Protein AF-A0A837AQD7-F1 (afdb_monomer_lite)

Sequence (97 aa):
MGLTQQDLGEALGLEGRIAQSRISRYEIELHTPDLKTAYELAEVLGVSLSALVAESDRLGQIIELIRKLSDDEQEALAKRLRQLTKPKRPRRPKTEG

pLDDT: mean 72.4, std 21.76, range [38.12, 98.19]

Structure (mmCIF, N/CA/C/O backbone):
data_AF-A0A837AQD7-F1
#
_entry.id   AF-A0A837AQD7-F1
#
loop_
_atom_site.group_PDB
_atom_site.id
_atom_site.type_symbol
_atom_site.label_atom_id
_atom_site.label_alt_id
_atom_site.label_comp_id
_atom_site.label_asym_id
_atom_site.label_entity_id
_atom_site.label_seq_id
_atom_site.pdbx_PDB_ins_code
_atom_site.Cartn_x
_atom_site.Cartn_y
_atom_site.Cartn_z
_atom_site.occupancy
_atom_site.B_iso_or_equiv
_atom_site.auth_seq_id
_atom_site.auth_comp_id
_atom_site.auth_asym_id
_atom_site.auth_atom_id
_atom_site.pdbx_PDB_model_num
ATOM 1 N N . MET A 1 1 ? -2.543 -19.532 -29.262 1.00 42.28 1 MET A N 1
ATOM 2 C CA . MET A 1 1 ? -1.073 -19.438 -29.329 1.00 42.28 1 MET A CA 1
ATOM 3 C C . MET A 1 1 ? -0.727 -18.067 -28.791 1.00 42.28 1 MET A C 1
ATOM 5 O O . MET A 1 1 ? -1.174 -17.088 -29.371 1.00 42.28 1 MET A O 1
ATOM 9 N N . GLY A 1 2 ? -0.163 -18.023 -27.583 1.00 45.84 2 GLY A N 1
ATOM 10 C CA . GLY A 1 2 ? 0.118 -16.776 -26.872 1.00 45.84 2 GLY A CA 1
ATOM 11 C C . GLY A 1 2 ? 1.367 -16.111 -27.432 1.00 45.84 2 GLY A C 1
ATOM 12 O O . GLY A 1 2 ? 2.264 -16.811 -27.897 1.00 45.84 2 GLY A O 1
ATOM 13 N N . LEU A 1 3 ? 1.389 -14.781 -27.401 1.00 38.78 3 LEU A N 1
ATOM 14 C CA . LEU A 1 3 ? 2.566 -13.986 -27.731 1.00 38.78 3 LEU A CA 1
ATOM 15 C C . LEU A 1 3 ? 3.733 -14.474 -26.873 1.00 38.78 3 LEU A C 1
ATOM 17 O O . LEU A 1 3 ? 3.596 -14.627 -25.654 1.00 38.78 3 LEU A O 1
ATOM 21 N N . THR A 1 4 ? 4.839 -14.809 -27.524 1.00 55.38 4 THR A N 1
ATOM 22 C CA . THR A 1 4 ? 6.032 -15.256 -26.813 1.00 55.38 4 THR A CA 1
ATOM 23 C C . THR A 1 4 ? 6.648 -14.056 -26.100 1.00 55.38 4 THR A C 1
ATOM 25 O O . THR A 1 4 ? 6.404 -12.910 -26.469 1.00 55.38 4 THR A O 1
ATOM 28 N N . GLN A 1 5 ? 7.438 -14.301 -25.052 1.00 41.75 5 GLN A N 1
ATOM 29 C CA . GLN A 1 5 ? 8.122 -13.240 -24.297 1.00 41.75 5 GLN A CA 1
ATOM 30 C C . GLN A 1 5 ? 8.864 -12.241 -25.199 1.00 41.75 5 GLN A C 1
ATOM 32 O O . GLN A 1 5 ? 8.920 -11.063 -24.875 1.00 41.75 5 GLN A O 1
ATOM 37 N N . GLN A 1 6 ? 9.361 -12.710 -26.342 1.00 46.44 6 GLN A N 1
ATOM 38 C CA . GLN A 1 6 ? 10.088 -11.923 -27.329 1.00 46.44 6 GLN A CA 1
ATOM 39 C C . GLN A 1 6 ? 9.185 -10.929 -28.089 1.00 46.44 6 GLN A C 1
ATOM 41 O O . GLN A 1 6 ? 9.591 -9.797 -28.341 1.00 46.44 6 GLN A O 1
ATOM 46 N N . ASP A 1 7 ? 7.929 -11.298 -28.362 1.00 50.22 7 ASP A N 1
ATOM 47 C CA . ASP A 1 7 ? 6.959 -10.440 -29.062 1.00 50.22 7 ASP A CA 1
ATOM 48 C C . ASP A 1 7 ? 6.452 -9.289 -28.170 1.00 50.22 7 ASP A C 1
ATOM 50 O O . ASP A 1 7 ? 6.102 -8.211 -28.653 1.00 50.22 7 ASP A O 1
ATOM 54 N N . LEU A 1 8 ? 6.426 -9.499 -26.848 1.00 48.44 8 LEU A N 1
ATOM 55 C CA . LEU A 1 8 ? 6.114 -8.452 -25.866 1.00 48.44 8 LEU A CA 1
ATOM 56 C C . LEU A 1 8 ? 7.289 -7.467 -25.693 1.00 48.44 8 LEU A C 1
ATOM 58 O O . LEU A 1 8 ? 7.079 -6.291 -25.393 1.00 48.44 8 LEU A O 1
ATOM 62 N N . GLY A 1 9 ? 8.511 -7.949 -25.917 1.00 45.62 9 GLY A N 1
ATOM 63 C CA . GLY A 1 9 ? 9.758 -7.199 -25.821 1.00 45.62 9 GLY A CA 1
ATOM 64 C C . GLY A 1 9 ? 9.964 -6.161 -26.919 1.00 45.62 9 GLY A C 1
ATOM 65 O O . GLY A 1 9 ? 10.322 -5.011 -26.641 1.00 45.62 9 GLY A O 1
ATOM 66 N N . GLU A 1 10 ? 9.674 -6.535 -28.165 1.00 46.44 10 GLU A N 1
ATOM 67 C CA . GLU A 1 10 ? 9.777 -5.637 -29.323 1.00 46.44 10 GLU A CA 1
ATOM 68 C C . GLU A 1 10 ? 8.706 -4.536 -29.309 1.00 46.44 10 GLU A C 1
ATOM 70 O O . GLU A 1 10 ? 8.988 -3.400 -29.692 1.00 46.44 10 GLU A O 1
ATOM 75 N N . ALA A 1 11 ? 7.505 -4.823 -28.791 1.00 48.84 11 ALA A N 1
ATOM 76 C CA . ALA A 1 11 ? 6.414 -3.849 -28.700 1.00 48.84 11 ALA A CA 1
ATOM 77 C C . ALA A 1 11 ? 6.682 -2.706 -27.701 1.00 48.84 11 ALA A C 1
ATOM 79 O O . ALA A 1 11 ? 6.072 -1.642 -27.811 1.00 48.84 11 ALA A O 1
ATOM 80 N N . LEU A 1 12 ? 7.581 -2.910 -26.731 1.00 46.78 12 LEU A N 1
ATOM 81 C CA . LEU A 1 12 ? 7.830 -1.958 -25.647 1.00 46.78 12 LEU A CA 1
ATOM 82 C C . LEU A 1 12 ? 9.196 -1.269 -25.704 1.00 46.78 12 LEU A C 1
ATOM 84 O O . LEU A 1 12 ? 9.414 -0.363 -24.911 1.00 46.78 12 LEU A O 1
ATOM 88 N N . GLY A 1 13 ? 10.116 -1.629 -26.609 1.00 47.03 13 GLY A N 1
ATOM 89 C CA . GLY A 1 13 ? 11.395 -0.911 -26.777 1.00 47.03 13 GLY A CA 1
ATOM 90 C C . GLY A 1 13 ? 12.248 -0.791 -25.498 1.00 47.03 13 GLY A C 1
ATOM 91 O O . GLY A 1 13 ? 13.074 0.115 -25.378 1.00 47.03 13 GLY A O 1
ATOM 92 N N . LEU A 1 14 ? 12.028 -1.671 -24.514 1.00 49.25 14 LEU A N 1
ATOM 93 C CA . LEU A 1 14 ? 12.489 -1.511 -23.127 1.00 49.25 14 LEU A CA 1
ATOM 94 C C . LEU A 1 14 ? 13.315 -2.696 -22.597 1.00 49.25 14 LEU A C 1
ATOM 96 O O . LEU A 1 14 ? 13.714 -2.694 -21.429 1.00 49.25 14 LEU A O 1
ATOM 100 N N . GLU A 1 15 ? 13.635 -3.692 -23.426 1.00 51.25 15 GLU A N 1
ATOM 101 C CA . GLU A 1 15 ? 14.276 -4.928 -22.948 1.00 51.25 15 GLU A CA 1
ATOM 102 C C . GLU A 1 15 ? 15.748 -4.805 -22.532 1.00 51.25 15 GLU A C 1
ATOM 104 O O . GLU A 1 15 ? 16.261 -5.696 -21.862 1.00 51.25 15 GLU A O 1
ATOM 109 N N . GLY A 1 16 ? 16.414 -3.673 -22.772 1.00 41.62 16 GLY A N 1
ATOM 110 C CA . GLY A 1 16 ? 17.702 -3.406 -22.118 1.00 41.62 16 GLY A CA 1
ATOM 111 C C . GLY A 1 16 ? 17.570 -3.127 -20.613 1.00 41.62 16 GLY A C 1
ATOM 112 O O . GLY A 1 16 ? 18.462 -3.463 -19.841 1.00 41.62 16 GLY A O 1
ATOM 113 N N . ARG A 1 17 ? 16.445 -2.538 -20.179 1.00 44.88 17 ARG A N 1
ATOM 114 C CA . ARG A 1 17 ? 16.275 -2.021 -18.806 1.00 44.88 17 ARG A CA 1
ATOM 115 C C . ARG A 1 17 ? 15.518 -2.968 -17.879 1.00 44.88 17 ARG A C 1
ATOM 117 O O . ARG A 1 17 ? 15.764 -2.982 -16.677 1.00 44.88 17 ARG A O 1
ATOM 124 N N . ILE A 1 18 ? 14.620 -3.796 -18.415 1.00 45.00 18 ILE A N 1
ATOM 125 C CA . ILE A 1 18 ? 13.781 -4.679 -17.586 1.00 45.00 18 ILE A CA 1
ATOM 126 C C . ILE A 1 18 ? 14.532 -5.958 -17.182 1.00 45.00 18 ILE A C 1
ATOM 128 O O . ILE A 1 18 ? 14.367 -6.432 -16.057 1.00 45.00 18 ILE A O 1
ATOM 132 N N . ALA A 1 19 ? 15.454 -6.461 -18.013 1.00 41.19 19 ALA A N 1
ATOM 133 C CA . ALA A 1 19 ? 16.379 -7.523 -17.600 1.00 41.19 19 ALA A CA 1
ATOM 134 C C . ALA A 1 19 ? 17.317 -7.057 -16.464 1.00 41.19 19 ALA A C 1
ATOM 136 O O . ALA A 1 19 ? 17.677 -7.846 -15.586 1.00 41.19 19 ALA A O 1
ATOM 137 N N . GLN A 1 20 ? 17.611 -5.753 -16.408 1.00 38.12 20 GLN A N 1
ATOM 138 C CA . GLN A 1 20 ? 18.292 -5.119 -15.282 1.00 38.12 20 GLN A CA 1
ATOM 139 C C . GLN A 1 20 ? 17.411 -4.935 -14.035 1.00 38.12 20 GLN A C 1
ATOM 141 O O . GLN A 1 20 ? 17.949 -4.788 -12.952 1.00 38.12 20 GLN A O 1
ATOM 146 N N . SER A 1 21 ? 16.081 -5.062 -14.086 1.00 38.25 21 SER A N 1
ATOM 147 C CA . SER A 1 21 ? 15.251 -4.947 -12.866 1.00 38.25 21 SER A CA 1
ATOM 148 C C . SER A 1 21 ? 15.337 -6.156 -11.922 1.00 38.25 21 SER A C 1
ATOM 150 O O . SER A 1 21 ? 14.919 -6.070 -10.770 1.00 38.25 21 SER A O 1
ATOM 152 N N . ARG A 1 22 ? 15.933 -7.278 -12.353 1.00 41.09 22 ARG A N 1
ATOM 153 C CA . ARG A 1 22 ? 16.443 -8.307 -11.418 1.00 41.09 22 ARG A CA 1
ATOM 154 C C . ARG A 1 22 ? 17.899 -8.051 -11.010 1.00 41.09 22 ARG A C 1
ATOM 156 O O . ARG A 1 22 ? 18.356 -8.590 -10.004 1.00 41.09 22 ARG A O 1
ATOM 163 N N . ILE A 1 23 ? 18.604 -7.196 -11.750 1.00 38.62 23 ILE A N 1
ATOM 164 C CA . ILE A 1 23 ? 19.951 -6.700 -11.467 1.00 38.62 23 ILE A CA 1
ATOM 165 C C . ILE A 1 23 ? 19.829 -5.387 -10.685 1.00 38.62 23 ILE A C 1
ATOM 167 O O . ILE A 1 23 ? 20.064 -4.278 -11.143 1.00 38.62 23 ILE A O 1
ATOM 171 N N . SER A 1 24 ? 19.591 -5.597 -9.399 1.00 38.16 24 SER A N 1
ATOM 172 C CA . SER A 1 24 ? 20.119 -4.776 -8.322 1.00 38.16 24 SER A CA 1
ATOM 173 C C . SER A 1 24 ? 19.218 -3.678 -7.745 1.00 38.16 24 SER A C 1
ATOM 175 O O . SER A 1 24 ? 18.939 -2.628 -8.311 1.00 38.16 24 SER A O 1
ATOM 177 N N . ARG A 1 25 ? 18.990 -3.861 -6.446 1.00 46.22 25 ARG A N 1
ATOM 178 C CA . ARG A 1 25 ? 18.870 -2.790 -5.453 1.00 46.22 25 ARG A CA 1
ATOM 179 C C . ARG A 1 25 ? 20.095 -1.841 -5.409 1.00 46.22 25 ARG A C 1
ATOM 181 O O . ARG A 1 25 ? 20.147 -1.024 -4.506 1.00 46.22 25 ARG A O 1
ATOM 188 N N . TYR A 1 26 ? 21.061 -1.939 -6.334 1.00 39.69 26 TYR A N 1
ATOM 189 C CA . TYR A 1 26 ? 22.244 -1.072 -6.423 1.00 39.69 26 TYR A CA 1
ATOM 190 C C . TYR A 1 26 ? 22.130 -0.003 -7.528 1.00 39.69 26 TYR A C 1
ATOM 192 O O . TYR A 1 26 ? 22.713 1.063 -7.376 1.00 39.69 26 TYR A O 1
ATOM 200 N N . GLU A 1 27 ? 21.344 -0.206 -8.593 1.00 40.22 27 GLU A N 1
ATOM 201 C CA . GLU A 1 27 ? 21.050 0.864 -9.570 1.00 40.22 27 GLU A CA 1
ATOM 202 C C . GLU A 1 27 ? 19.977 1.841 -9.068 1.00 40.22 27 GLU A C 1
ATOM 204 O O . GLU A 1 27 ? 19.968 3.009 -9.458 1.00 40.22 27 GLU A O 1
ATOM 209 N N . ILE A 1 28 ? 19.112 1.401 -8.147 1.00 48.59 28 ILE A N 1
ATOM 210 C CA . ILE A 1 28 ? 18.059 2.239 -7.550 1.00 48.59 28 ILE A CA 1
ATOM 211 C C . ILE A 1 28 ? 18.642 3.355 -6.666 1.00 48.59 28 ILE A C 1
ATOM 213 O O . ILE A 1 28 ? 18.051 4.426 -6.589 1.00 48.59 28 ILE A O 1
ATOM 217 N N . GLU A 1 29 ? 19.824 3.174 -6.064 1.00 44.69 29 GLU A N 1
ATOM 218 C CA . GLU A 1 29 ? 20.511 4.279 -5.371 1.00 44.69 29 GLU A CA 1
ATOM 219 C C . GLU A 1 29 ? 21.063 5.344 -6.339 1.00 44.69 29 GLU A C 1
ATOM 221 O O . GLU A 1 29 ? 21.393 6.447 -5.909 1.00 44.69 29 GLU A O 1
ATOM 226 N N . LEU A 1 30 ? 21.130 5.053 -7.645 1.00 47.31 30 LEU A N 1
ATOM 227 C CA . LEU A 1 30 ? 21.682 5.953 -8.661 1.00 47.31 30 LEU A CA 1
ATOM 228 C C . LEU A 1 30 ? 20.619 6.611 -9.548 1.00 47.31 30 LEU A C 1
ATOM 230 O O . LEU A 1 30 ? 20.828 7.752 -9.950 1.00 47.31 30 LEU A O 1
ATOM 234 N N . HIS A 1 31 ? 19.499 5.950 -9.854 1.00 54.81 31 HIS A N 1
ATOM 235 C CA . HIS A 1 31 ? 18.421 6.525 -10.671 1.00 54.81 31 HIS A CA 1
ATOM 236 C C . HIS A 1 31 ? 17.042 6.068 -10.181 1.00 54.81 31 HIS A C 1
ATOM 238 O O . HIS A 1 31 ? 16.424 5.172 -10.757 1.00 54.81 31 HIS A O 1
ATOM 244 N N . THR A 1 32 ? 16.525 6.710 -9.131 1.00 56.97 32 THR A N 1
ATOM 245 C CA . THR A 1 32 ? 15.104 6.596 -8.782 1.00 56.97 32 THR A CA 1
ATOM 246 C C . THR A 1 32 ? 14.277 7.109 -9.969 1.00 56.97 32 THR A C 1
ATOM 248 O O . THR A 1 32 ? 14.443 8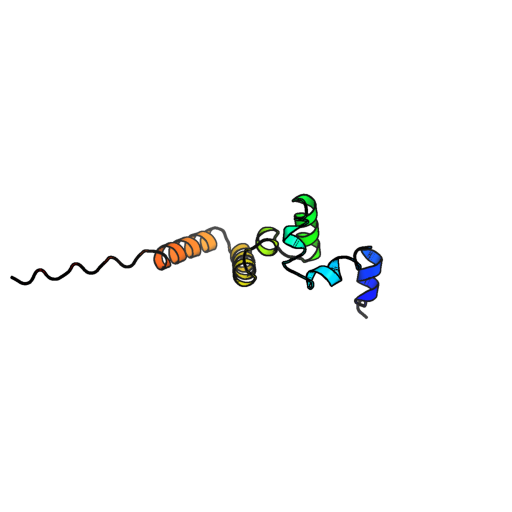.276 -10.339 1.00 56.97 32 THR A O 1
ATOM 251 N N . PRO A 1 33 ? 13.414 6.286 -10.596 1.00 65.12 33 PRO A N 1
ATOM 252 C CA . PRO A 1 33 ? 12.527 6.769 -11.647 1.00 65.12 33 PRO A CA 1
ATOM 253 C C . PRO A 1 33 ? 11.667 7.910 -11.102 1.00 65.12 33 PRO A C 1
ATOM 255 O O . PRO A 1 33 ? 11.266 7.895 -9.934 1.00 65.12 33 PRO A O 1
ATOM 258 N N . ASP A 1 34 ? 11.382 8.908 -11.941 1.00 81.12 34 ASP A N 1
ATOM 259 C CA . ASP A 1 34 ? 10.421 9.934 -11.556 1.00 81.12 34 ASP A CA 1
ATOM 260 C C . ASP A 1 34 ? 9.045 9.304 -11.286 1.00 81.12 34 ASP A C 1
ATOM 26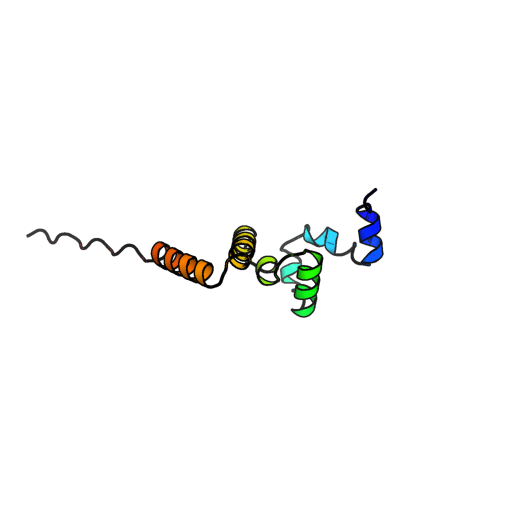2 O O . ASP A 1 34 ? 8.742 8.173 -11.685 1.00 81.12 34 ASP A O 1
ATOM 266 N N . LEU A 1 35 ? 8.193 10.036 -10.568 1.00 82.38 35 LEU A N 1
ATOM 267 C CA . LEU A 1 35 ? 6.894 9.517 -10.148 1.00 82.38 35 LEU A CA 1
ATOM 268 C C . LEU A 1 35 ? 6.050 9.052 -11.346 1.00 82.38 35 LEU A C 1
ATOM 270 O O . LEU A 1 35 ? 5.335 8.060 -11.241 1.00 82.38 35 LEU A O 1
ATOM 274 N N . LYS A 1 36 ? 6.166 9.740 -12.488 1.00 85.88 36 LYS A N 1
ATOM 275 C CA . LYS A 1 36 ? 5.456 9.402 -13.724 1.00 85.88 36 LYS A CA 1
ATOM 276 C C . LYS A 1 36 ? 5.892 8.036 -14.258 1.00 85.88 36 LYS A C 1
AT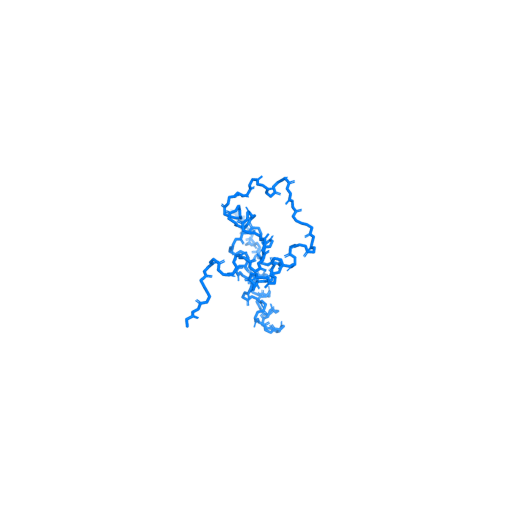OM 278 O O . LYS A 1 36 ? 5.047 7.182 -14.500 1.00 85.88 36 LYS A O 1
ATOM 283 N N . THR A 1 37 ? 7.195 7.814 -14.369 1.00 83.38 37 THR A N 1
ATOM 284 C CA . THR A 1 37 ? 7.780 6.547 -14.816 1.00 83.38 37 THR A CA 1
ATOM 285 C C . THR A 1 37 ? 7.397 5.411 -13.868 1.00 83.38 37 THR A C 1
ATOM 287 O O . THR A 1 37 ? 7.055 4.318 -14.311 1.00 83.38 37 THR A O 1
ATOM 290 N N . ALA A 1 38 ? 7.392 5.662 -12.556 1.00 83.12 38 ALA A N 1
ATOM 291 C CA . ALA A 1 38 ? 6.965 4.669 -11.575 1.00 83.12 38 ALA A CA 1
ATOM 292 C C . ALA A 1 38 ? 5.475 4.299 -11.721 1.00 83.12 38 ALA A C 1
ATOM 294 O O . ALA A 1 38 ? 5.124 3.126 -11.587 1.00 83.12 38 ALA A O 1
ATOM 295 N N . TYR A 1 39 ? 4.603 5.267 -12.031 1.00 86.19 39 TYR A N 1
ATOM 296 C CA . TYR A 1 39 ? 3.195 5.001 -12.345 1.00 86.19 39 TYR A CA 1
ATOM 297 C C . TYR A 1 39 ? 3.041 4.140 -13.603 1.00 86.19 39 TYR A C 1
ATOM 299 O O . TYR A 1 39 ? 2.350 3.126 -13.551 1.00 86.19 39 TYR A O 1
ATOM 307 N N . GLU A 1 40 ? 3.712 4.501 -14.700 1.00 86.56 40 GLU A N 1
ATOM 308 C CA . GLU A 1 40 ? 3.659 3.749 -15.965 1.00 86.56 40 GLU A CA 1
ATOM 309 C C . GLU A 1 40 ? 4.141 2.300 -15.776 1.00 86.56 40 GLU A C 1
ATOM 311 O O . GLU A 1 40 ? 3.514 1.355 -16.254 1.00 86.56 40 GLU A O 1
ATOM 316 N N . LEU A 1 41 ? 5.212 2.099 -15.003 1.00 82.31 41 LEU A N 1
ATOM 317 C CA . LEU A 1 41 ? 5.696 0.764 -14.646 1.00 82.31 41 LEU A CA 1
ATOM 318 C C . LEU A 1 41 ? 4.673 -0.031 -13.826 1.00 82.31 41 LEU A C 1
ATOM 320 O O . LEU A 1 41 ? 4.497 -1.225 -14.066 1.00 82.31 41 LEU A O 1
ATOM 324 N N . ALA A 1 42 ? 3.995 0.607 -12.870 1.00 87.56 42 ALA A N 1
ATOM 325 C CA . ALA A 1 42 ? 2.974 -0.049 -12.057 1.00 87.56 42 ALA A CA 1
ATOM 326 C C . ALA A 1 42 ? 1.788 -0.526 -12.915 1.00 87.56 42 ALA A C 1
ATOM 328 O O . ALA A 1 42 ? 1.335 -1.661 -12.751 1.00 87.56 42 ALA A O 1
ATOM 329 N N . GLU A 1 43 ? 1.348 0.293 -13.878 1.00 88.12 43 GLU A N 1
ATOM 330 C CA . GLU A 1 43 ? 0.296 -0.073 -14.834 1.00 88.12 43 GLU A CA 1
ATOM 331 C C . GLU A 1 43 ? 0.698 -1.272 -15.700 1.00 88.12 43 GLU A C 1
ATOM 333 O O . GLU A 1 43 ? -0.063 -2.237 -15.795 1.00 88.12 43 GLU A O 1
ATOM 338 N N . VAL A 1 44 ? 1.908 -1.258 -16.271 1.00 89.31 44 VAL A N 1
ATOM 339 C CA . VAL A 1 44 ? 2.423 -2.364 -17.101 1.00 89.31 44 VAL A CA 1
ATOM 340 C C . VAL A 1 44 ? 2.530 -3.667 -16.305 1.00 89.31 44 VAL A C 1
ATOM 342 O O . VAL A 1 44 ? 2.240 -4.743 -16.825 1.00 89.31 44 VAL A O 1
ATOM 345 N N . LEU A 1 45 ? 2.927 -3.585 -15.035 1.00 85.06 45 LEU A N 1
ATOM 346 C CA . LEU A 1 45 ? 3.062 -4.743 -14.149 1.00 85.06 45 LEU A CA 1
ATOM 347 C C . LEU A 1 45 ? 1.730 -5.200 -13.533 1.00 85.06 45 LEU A C 1
ATOM 349 O O . LEU A 1 45 ? 1.690 -6.256 -12.898 1.00 85.06 45 LEU A O 1
ATOM 353 N N . GLY A 1 46 ? 0.647 -4.437 -13.704 1.00 87.50 46 GLY A N 1
ATOM 354 C CA . GLY A 1 46 ? -0.666 -4.754 -13.143 1.00 87.50 46 GLY A CA 1
ATOM 355 C C . GLY A 1 46 ? -0.714 -4.691 -11.613 1.00 87.50 46 GLY A C 1
ATOM 356 O O . GLY A 1 46 ? -1.477 -5.433 -10.993 1.00 87.50 46 GLY A O 1
ATOM 357 N N . VAL A 1 47 ? 0.105 -3.833 -11.000 1.00 91.31 47 VAL A N 1
ATOM 358 C CA . VAL A 1 47 ? 0.163 -3.624 -9.543 1.00 91.31 47 VAL A CA 1
ATOM 359 C C . VAL A 1 47 ? -0.087 -2.160 -9.199 1.00 91.31 47 VAL A C 1
ATOM 361 O O . VAL A 1 47 ? 0.024 -1.272 -10.040 1.00 91.31 47 VAL A O 1
ATOM 364 N N . SER A 1 48 ? -0.420 -1.866 -7.946 1.00 93.25 48 SER A N 1
ATOM 365 C CA . SER A 1 48 ? -0.484 -0.483 -7.482 1.00 93.25 48 SER A CA 1
ATOM 366 C C . SER A 1 48 ? 0.910 0.121 -7.354 1.00 93.25 48 SER A C 1
ATOM 368 O O . SER A 1 48 ? 1.852 -0.548 -6.925 1.00 93.25 48 SER A O 1
ATOM 370 N N . LEU A 1 49 ? 1.023 1.426 -7.620 1.00 92.44 49 LEU A N 1
ATOM 371 C CA . LEU A 1 49 ? 2.260 2.164 -7.358 1.00 92.44 49 LEU A CA 1
ATOM 372 C C . LEU A 1 49 ? 2.727 1.965 -5.909 1.00 92.44 49 LEU A C 1
ATOM 374 O O . LEU A 1 49 ? 3.900 1.710 -5.669 1.00 92.44 49 LEU A O 1
ATOM 378 N N . SER A 1 50 ? 1.797 2.006 -4.949 1.00 91.62 50 SER A N 1
ATOM 379 C CA . SER A 1 50 ? 2.074 1.766 -3.530 1.00 91.62 50 SER A CA 1
ATOM 380 C C . SER A 1 50 ? 2.701 0.399 -3.249 1.00 91.62 50 SER A C 1
ATOM 382 O O . SER A 1 50 ? 3.535 0.297 -2.355 1.00 91.62 50 SER A O 1
ATOM 384 N N . ALA A 1 51 ? 2.325 -0.644 -3.994 1.00 90.62 51 ALA A N 1
ATOM 385 C CA . ALA A 1 51 ? 2.933 -1.961 -3.855 1.00 90.62 51 ALA A CA 1
ATOM 386 C C . ALA A 1 51 ? 4.288 -2.049 -4.569 1.00 90.62 51 ALA A C 1
ATOM 388 O O . ALA A 1 51 ? 5.198 -2.683 -4.039 1.00 90.62 51 ALA A O 1
ATOM 389 N N . LEU A 1 52 ? 4.435 -1.385 -5.723 1.00 87.38 52 LEU A N 1
ATOM 390 C CA . LEU A 1 52 ? 5.680 -1.334 -6.497 1.00 87.38 52 LEU A CA 1
ATOM 391 C C . LEU A 1 52 ? 6.829 -0.688 -5.710 1.00 87.38 52 LEU A C 1
ATOM 393 O O . LEU A 1 52 ? 7.960 -1.160 -5.787 1.00 87.38 52 LEU A O 1
ATOM 397 N N . VAL A 1 53 ? 6.541 0.368 -4.943 1.00 87.75 53 VAL A N 1
ATOM 398 C CA . VAL A 1 53 ? 7.552 1.109 -4.160 1.00 87.75 53 VAL A CA 1
ATOM 399 C C . VAL A 1 53 ? 7.610 0.702 -2.683 1.00 87.75 53 VAL A C 1
ATOM 401 O O . VAL A 1 53 ? 8.246 1.381 -1.879 1.00 87.75 53 VAL A O 1
ATOM 404 N N . ALA A 1 54 ? 6.928 -0.378 -2.291 1.00 87.00 54 ALA A N 1
ATOM 405 C CA . ALA A 1 54 ? 6.912 -0.829 -0.904 1.00 87.00 54 ALA A CA 1
ATOM 406 C C . ALA A 1 54 ? 8.310 -1.275 -0.433 1.00 87.00 54 ALA A C 1
ATOM 408 O O . ALA A 1 54 ? 9.056 -1.914 -1.170 1.00 87.00 54 ALA A O 1
ATOM 409 N N . GLU A 1 55 ? 8.637 -1.027 0.842 1.00 84.12 55 GLU A N 1
ATOM 410 C CA . GLU A 1 55 ? 9.957 -1.347 1.428 1.00 84.12 55 GLU A CA 1
ATOM 411 C C . GLU A 1 55 ? 10.317 -2.846 1.373 1.00 84.12 55 GLU A C 1
ATOM 413 O O . GLU A 1 55 ? 11.482 -3.235 1.483 1.00 84.12 55 GLU A O 1
ATOM 418 N N . SER A 1 56 ? 9.315 -3.717 1.232 1.00 83.25 56 SER A N 1
ATOM 419 C CA . SER A 1 56 ? 9.515 -5.147 1.018 1.00 83.25 56 SER A CA 1
ATOM 420 C C . SER A 1 56 ? 8.369 -5.760 0.223 1.00 83.25 56 SER A C 1
ATOM 422 O O . SER A 1 56 ? 7.222 -5.321 0.337 1.00 83.25 56 SER A O 1
ATOM 424 N N . ASP A 1 57 ? 8.652 -6.860 -0.475 1.00 81.62 57 ASP A N 1
ATOM 425 C CA . ASP A 1 57 ? 7.659 -7.645 -1.219 1.00 81.62 57 ASP A CA 1
ATOM 426 C C . ASP A 1 57 ? 6.463 -8.039 -0.343 1.00 81.62 57 ASP A C 1
ATOM 428 O O . ASP A 1 57 ? 5.315 -8.026 -0.784 1.00 81.62 57 ASP A O 1
ATOM 432 N N . ARG A 1 58 ? 6.719 -8.344 0.938 1.00 88.00 58 ARG A N 1
ATOM 433 C CA . ARG A 1 58 ? 5.671 -8.675 1.910 1.00 88.00 58 ARG A CA 1
ATOM 434 C C . ARG A 1 58 ? 4.713 -7.504 2.125 1.00 88.00 58 ARG A C 1
ATOM 436 O O . ARG A 1 58 ? 3.507 -7.721 2.196 1.00 88.00 58 ARG A O 1
ATOM 443 N N . LEU A 1 59 ? 5.231 -6.283 2.249 1.00 88.00 59 LEU A N 1
ATOM 444 C CA . LEU A 1 59 ? 4.397 -5.091 2.408 1.00 88.00 59 LEU A CA 1
ATOM 445 C C . LEU A 1 59 ? 3.635 -4.777 1.119 1.00 88.00 59 LEU A C 1
ATOM 447 O O . LEU A 1 59 ? 2.442 -4.493 1.194 1.00 88.00 59 LEU A O 1
ATOM 451 N N . GLY A 1 60 ? 4.274 -4.924 -0.045 1.00 89.69 60 GLY A N 1
ATOM 452 C CA . GLY A 1 60 ? 3.603 -4.770 -1.338 1.00 89.69 60 GLY A CA 1
ATOM 453 C C . GLY A 1 60 ? 2.419 -5.728 -1.498 1.00 89.69 60 GLY A C 1
ATOM 454 O O . GLY A 1 60 ? 1.316 -5.307 -1.837 1.00 89.69 60 GLY A O 1
ATOM 455 N N . GLN A 1 61 ? 2.596 -7.003 -1.141 1.00 90.81 61 GLN A N 1
ATOM 456 C CA . GLN A 1 61 ? 1.509 -7.991 -1.152 1.00 90.81 61 GLN A CA 1
ATOM 457 C C . GLN A 1 61 ? 0.364 -7.627 -0.195 1.00 90.81 61 GLN A C 1
ATOM 459 O O . GLN A 1 61 ? -0.803 -7.779 -0.551 1.00 90.81 61 GLN A O 1
ATOM 464 N N . ILE A 1 62 ? 0.674 -7.135 1.010 1.00 94.19 62 ILE A N 1
ATOM 465 C CA . ILE A 1 62 ? -0.348 -6.689 1.971 1.00 94.19 62 ILE A CA 1
ATOM 466 C C . ILE A 1 62 ? -1.148 -5.515 1.398 1.00 94.19 62 ILE A C 1
ATOM 468 O O . ILE A 1 62 ? -2.374 -5.519 1.497 1.00 94.19 62 ILE A O 1
ATOM 472 N N . ILE A 1 63 ? -0.483 -4.545 0.767 1.00 95.31 63 ILE A N 1
ATOM 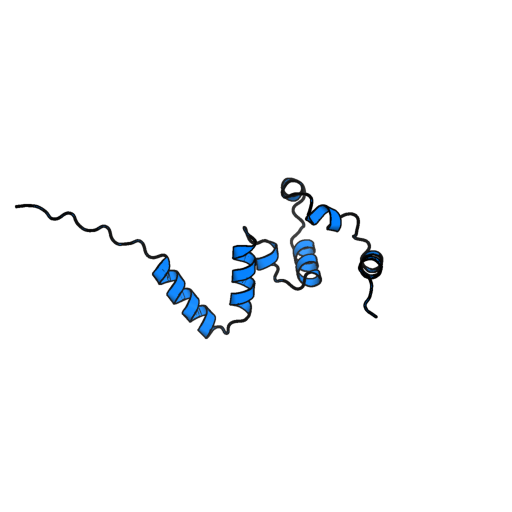473 C CA . ILE A 1 63 ? -1.137 -3.401 0.118 1.00 95.31 63 ILE A CA 1
ATOM 474 C C . ILE A 1 63 ? -2.125 -3.881 -0.953 1.00 95.31 63 ILE A C 1
ATOM 476 O O . ILE A 1 63 ? -3.279 -3.455 -0.947 1.00 95.31 63 ILE A O 1
ATOM 480 N N . GLU A 1 64 ? -1.722 -4.815 -1.820 1.00 94.44 64 GLU A N 1
ATOM 481 C CA . GLU A 1 64 ? -2.610 -5.368 -2.855 1.00 94.44 64 GLU A CA 1
ATOM 482 C C . GLU A 1 64 ? -3.821 -6.112 -2.287 1.00 94.44 64 GLU A C 1
ATOM 484 O O . GLU A 1 64 ? -4.912 -6.058 -2.855 1.00 94.44 64 GLU A O 1
ATOM 489 N N . LEU A 1 65 ? -3.658 -6.804 -1.158 1.00 96.12 65 LEU A N 1
ATOM 490 C CA . LEU A 1 65 ? -4.776 -7.461 -0.483 1.00 96.12 65 LEU A CA 1
ATOM 491 C C . LEU A 1 65 ? -5.750 -6.440 0.111 1.00 96.12 65 LEU A C 1
ATOM 493 O O . LEU A 1 65 ? -6.956 -6.594 -0.054 1.00 96.12 65 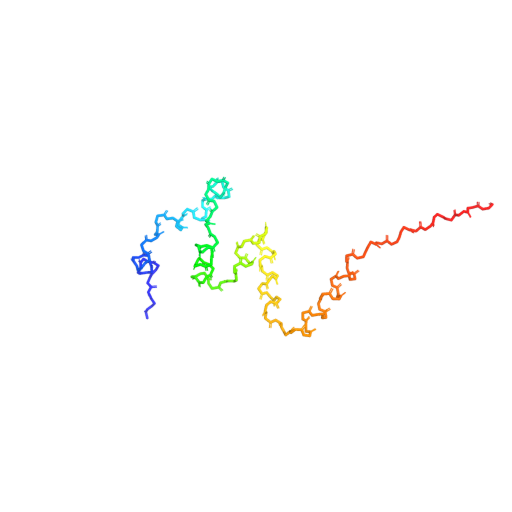LEU A O 1
ATOM 497 N N . ILE A 1 66 ? -5.239 -5.390 0.759 1.00 96.88 66 ILE A N 1
ATOM 498 C CA . ILE A 1 66 ? -6.062 -4.343 1.383 1.00 96.88 66 ILE A CA 1
ATOM 499 C C . ILE A 1 66 ? -6.876 -3.585 0.331 1.00 96.88 66 ILE A C 1
ATOM 501 O O . ILE A 1 66 ? -8.052 -3.324 0.555 1.00 96.88 66 ILE A O 1
ATOM 505 N N . ARG A 1 67 ? -6.295 -3.295 -0.839 1.00 95.12 67 ARG A N 1
ATOM 506 C CA . ARG A 1 67 ? -6.980 -2.594 -1.943 1.00 95.12 67 ARG A CA 1
ATOM 507 C C . ARG A 1 67 ? -8.210 -3.323 -2.490 1.00 95.12 67 ARG A C 1
ATOM 509 O O . ARG A 1 67 ? -9.025 -2.702 -3.163 1.00 95.12 67 ARG A O 1
ATOM 516 N N . LYS A 1 68 ? -8.327 -4.631 -2.248 1.00 95.75 68 LYS A N 1
ATOM 517 C CA . LYS A 1 68 ? -9.477 -5.448 -2.671 1.00 95.75 68 LYS A CA 1
ATOM 518 C C . LYS A 1 68 ? -10.625 -5.429 -1.662 1.00 95.75 68 LYS A C 1
ATOM 520 O O . LYS A 1 68 ? -11.691 -5.952 -1.966 1.00 95.75 68 LYS A O 1
ATOM 525 N N . LEU A 1 69 ? -10.392 -4.880 -0.472 1.00 97.44 69 LEU A N 1
ATOM 526 C CA . LEU A 1 69 ? -11.379 -4.776 0.592 1.00 97.44 69 LEU A CA 1
ATOM 527 C C . LEU A 1 69 ? -12.224 -3.513 0.414 1.00 97.44 69 LEU A C 1
ATOM 529 O O . LEU A 1 69 ? -11.716 -2.474 -0.017 1.00 97.44 69 LEU A O 1
ATOM 533 N N . SER A 1 70 ? -13.490 -3.590 0.809 1.00 98.19 70 SER A N 1
ATOM 534 C CA . SER A 1 70 ? -14.356 -2.419 0.981 1.00 98.19 70 SER A CA 1
ATOM 535 C C . SER A 1 70 ? -13.848 -1.497 2.093 1.00 98.19 70 SER A C 1
ATOM 537 O O . SER A 1 70 ? -13.099 -1.924 2.974 1.00 98.19 70 SER A O 1
ATOM 539 N N . ASP A 1 71 ? -14.289 -0.239 2.095 1.00 97.44 71 ASP A N 1
ATOM 540 C CA . ASP A 1 71 ? -13.881 0.746 3.106 1.00 97.44 71 ASP A CA 1
ATOM 541 C C . ASP A 1 71 ? -14.177 0.270 4.545 1.00 97.44 71 ASP A C 1
ATOM 543 O O . ASP A 1 71 ? -13.338 0.416 5.437 1.00 97.44 71 ASP A O 1
ATOM 547 N N . ASP A 1 72 ? -15.317 -0.397 4.765 1.00 98.00 72 ASP A N 1
ATOM 548 C CA . ASP A 1 72 ? -15.691 -0.966 6.069 1.00 98.00 72 ASP A CA 1
ATOM 549 C C . ASP A 1 72 ? -14.750 -2.103 6.505 1.00 98.00 72 ASP A C 1
ATOM 551 O O . ASP A 1 72 ? -14.351 -2.199 7.673 1.00 98.00 72 ASP A O 1
ATOM 555 N N . GLU A 1 73 ? -14.356 -2.973 5.572 1.00 98.00 73 GLU A N 1
ATOM 556 C CA . GLU A 1 73 ? -13.401 -4.056 5.824 1.00 98.00 73 GLU A CA 1
ATOM 557 C C . GLU A 1 73 ? -11.992 -3.514 6.094 1.00 98.00 73 GLU A C 1
ATOM 559 O O . GLU A 1 73 ? -11.290 -4.022 6.980 1.00 98.00 73 GLU A O 1
ATOM 564 N N . GLN A 1 74 ? -11.585 -2.462 5.379 1.00 98.00 74 GLN A N 1
ATOM 565 C CA . GLN A 1 74 ? -10.324 -1.766 5.625 1.00 98.00 74 GLN A CA 1
ATOM 566 C C . GLN A 1 74 ? -10.305 -1.145 7.029 1.00 98.00 74 GLN A C 1
ATOM 568 O O . GLN A 1 74 ? -9.329 -1.327 7.765 1.00 98.00 74 GLN A O 1
ATOM 573 N N . GLU A 1 75 ? -11.390 -0.494 7.456 1.00 97.81 75 GLU A N 1
ATOM 574 C CA . GLU A 1 75 ? -11.493 0.091 8.798 1.00 97.81 75 GLU A CA 1
ATOM 575 C C . GLU A 1 75 ? -11.479 -0.989 9.896 1.00 97.81 75 GLU A C 1
ATOM 577 O O . GLU A 1 75 ? -10.787 -0.863 10.919 1.00 97.81 75 GLU A O 1
ATOM 582 N N . ALA A 1 76 ? -12.174 -2.109 9.677 1.00 97.56 76 ALA A N 1
ATOM 583 C CA . ALA A 1 76 ? -12.148 -3.250 10.588 1.00 97.56 76 ALA A CA 1
ATOM 584 C C . ALA A 1 76 ? -10.732 -3.841 10.734 1.00 97.56 76 ALA A C 1
ATOM 586 O O . ALA A 1 76 ? -10.277 -4.118 11.856 1.00 97.56 76 ALA A O 1
ATOM 587 N N . LEU A 1 77 ? -10.001 -3.991 9.625 1.00 97.00 77 LEU A N 1
ATOM 588 C CA . LEU A 1 77 ? -8.611 -4.443 9.632 1.00 97.00 77 LEU A CA 1
ATOM 589 C C . LEU A 1 77 ? -7.703 -3.442 10.356 1.00 97.00 77 LEU A C 1
ATOM 591 O O . LEU A 1 77 ? -6.921 -3.848 11.221 1.00 97.00 77 LEU A O 1
ATOM 595 N N . ALA A 1 78 ? -7.845 -2.144 10.083 1.00 95.94 78 ALA A N 1
ATOM 596 C CA . ALA A 1 78 ? -7.080 -1.092 10.747 1.00 95.94 78 ALA A CA 1
ATOM 597 C C . ALA A 1 78 ? -7.280 -1.129 12.269 1.00 95.94 78 ALA A C 1
ATOM 599 O O . ALA A 1 78 ? -6.315 -1.058 13.039 1.00 95.94 78 ALA A O 1
ATOM 600 N N . LYS A 1 79 ? -8.517 -1.332 12.739 1.00 96.94 79 LYS A N 1
ATOM 601 C CA . LYS A 1 79 ? -8.815 -1.518 14.168 1.00 96.94 79 LYS A CA 1
ATOM 602 C C . LYS A 1 79 ? -8.078 -2.718 14.759 1.00 96.94 79 LYS A C 1
ATOM 604 O O . LYS A 1 79 ? -7.547 -2.610 15.867 1.00 96.94 79 LYS A O 1
ATOM 609 N N . ARG A 1 80 ? -8.019 -3.841 14.043 1.00 96.31 80 ARG A N 1
ATOM 610 C CA . ARG A 1 80 ? -7.316 -5.051 14.493 1.00 96.31 80 ARG A CA 1
ATOM 611 C C . ARG A 1 80 ? -5.803 -4.848 14.530 1.00 96.31 80 ARG A C 1
ATOM 613 O O . ARG A 1 80 ? -5.176 -5.188 15.531 1.00 96.31 80 ARG A O 1
ATOM 620 N N . LEU A 1 81 ? -5.226 -4.226 13.504 1.00 95.44 81 LEU A N 1
ATOM 621 C CA . LEU A 1 81 ? -3.803 -3.879 13.470 1.00 95.44 81 LEU A CA 1
ATOM 622 C C . LEU A 1 81 ? -3.427 -2.958 14.636 1.00 95.44 81 LEU A C 1
ATOM 624 O O . LEU A 1 81 ? -2.466 -3.242 15.347 1.00 95.44 81 LEU A O 1
ATOM 628 N N . ARG A 1 82 ? -4.249 -1.938 14.926 1.00 94.81 82 ARG A N 1
ATOM 629 C CA . ARG A 1 82 ? -4.069 -1.059 16.096 1.00 94.81 82 ARG A CA 1
ATOM 630 C C . ARG A 1 82 ? -4.079 -1.816 17.423 1.00 94.81 82 ARG A C 1
ATOM 632 O O . ARG A 1 82 ? -3.452 -1.366 18.371 1.00 94.81 82 ARG A O 1
ATOM 639 N N . GLN A 1 83 ? -4.803 -2.928 17.541 1.00 94.69 83 GLN A N 1
ATOM 640 C CA . GLN A 1 83 ? -4.784 -3.747 18.759 1.00 94.69 83 GLN A CA 1
ATOM 641 C C . GLN A 1 83 ? -3.505 -4.580 18.872 1.00 94.69 83 GLN A C 1
ATOM 643 O O . GLN A 1 83 ? -2.976 -4.713 19.973 1.00 94.69 83 GLN A O 1
ATOM 648 N N . LEU A 1 84 ? -3.003 -5.103 17.751 1.00 93.50 84 LEU A N 1
ATOM 649 C CA . LEU A 1 84 ? -1.776 -5.903 17.700 1.00 93.50 84 LEU A CA 1
ATOM 650 C C . LEU A 1 84 ? -0.520 -5.079 17.994 1.00 93.50 84 LEU A C 1
ATOM 652 O O . LEU A 1 84 ? 0.438 -5.606 18.552 1.00 93.50 84 LEU A O 1
ATOM 656 N N . THR A 1 85 ? -0.530 -3.791 17.652 1.00 92.19 85 THR A N 1
ATOM 657 C CA . THR A 1 85 ? 0.604 -2.881 17.863 1.00 92.19 85 THR A CA 1
ATOM 658 C C . THR A 1 85 ? 0.565 -2.152 19.206 1.00 92.19 85 THR A C 1
ATOM 660 O O . THR A 1 85 ? 1.500 -1.414 19.523 1.00 92.19 85 THR A O 1
ATOM 663 N N . LYS A 1 86 ? -0.472 -2.356 20.038 1.00 87.06 86 LYS A N 1
ATOM 664 C CA . LYS A 1 86 ? -0.487 -1.788 21.393 1.00 87.06 86 LYS A CA 1
ATOM 665 C C . LYS A 1 86 ? 0.666 -2.378 22.210 1.00 87.06 86 LYS A C 1
ATOM 667 O O . LYS A 1 86 ? 0.760 -3.602 22.325 1.00 87.06 86 LYS A O 1
ATOM 672 N N . PRO A 1 87 ? 1.499 -1.543 22.852 1.00 73.06 87 PRO A N 1
ATOM 673 C CA . PRO A 1 87 ? 2.529 -2.045 23.745 1.00 73.06 87 PRO A CA 1
ATOM 674 C C . PRO A 1 87 ? 1.877 -2.831 24.889 1.00 73.06 87 PRO A C 1
ATOM 676 O O . PRO A 1 87 ? 0.910 -2.371 25.508 1.00 73.06 87 PRO A O 1
ATOM 679 N N . LYS A 1 88 ? 2.405 -4.026 25.193 1.00 66.56 88 LYS A N 1
ATOM 680 C CA . LYS A 1 88 ? 2.041 -4.746 26.421 1.00 66.56 88 LYS A CA 1
ATOM 681 C C . LYS A 1 88 ? 2.347 -3.814 27.594 1.00 66.56 88 LYS A C 1
ATOM 683 O O . LYS A 1 88 ? 3.500 -3.439 27.785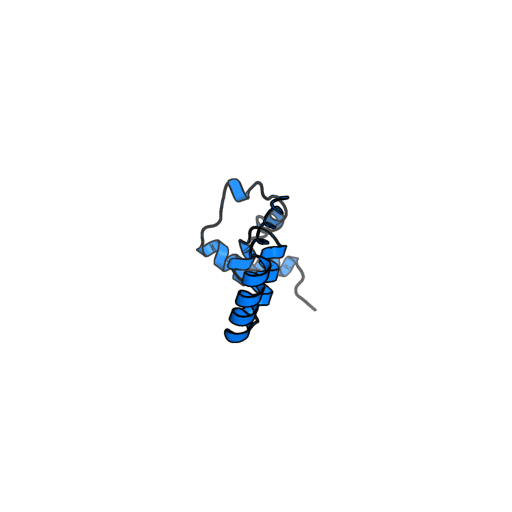 1.00 66.56 88 LYS A O 1
ATOM 688 N N . ARG A 1 89 ? 1.323 -3.425 28.368 1.00 63.62 89 ARG A N 1
ATOM 689 C CA . ARG A 1 89 ? 1.521 -2.646 29.602 1.00 63.62 89 ARG A CA 1
ATOM 690 C C . ARG A 1 89 ? 2.603 -3.336 30.448 1.00 63.62 89 ARG A C 1
ATOM 692 O O . ARG A 1 89 ? 2.485 -4.549 30.652 1.00 63.62 89 ARG A O 1
ATOM 699 N N . PRO A 1 90 ? 3.621 -2.614 30.952 1.00 58.34 90 PRO A N 1
ATOM 700 C CA . PRO A 1 90 ? 4.574 -3.209 31.875 1.00 58.34 90 PRO A CA 1
ATOM 701 C C . PRO A 1 90 ? 3.806 -3.740 33.090 1.00 58.34 90 PRO A C 1
ATOM 703 O O . PRO A 1 90 ? 2.960 -3.042 33.659 1.00 58.34 90 PRO A O 1
ATOM 706 N N . ARG A 1 91 ? 4.055 -5.002 33.462 1.00 62.06 91 ARG A N 1
ATOM 707 C CA . ARG A 1 91 ? 3.564 -5.559 34.728 1.00 62.06 91 ARG A CA 1
ATOM 708 C C . ARG A 1 91 ? 4.129 -4.675 35.842 1.00 62.06 91 ARG A C 1
ATOM 710 O O . ARG A 1 91 ? 5.345 -4.566 35.953 1.00 62.06 91 ARG A O 1
ATOM 717 N N . ARG A 1 92 ? 3.266 -4.029 36.639 1.00 63.12 92 ARG A N 1
ATOM 718 C CA . ARG A 1 92 ? 3.718 -3.334 37.854 1.00 63.12 92 ARG A CA 1
ATOM 719 C C . ARG A 1 92 ? 4.481 -4.349 38.720 1.00 63.12 92 ARG A C 1
ATOM 721 O O . ARG A 1 92 ? 3.946 -5.446 38.915 1.00 63.12 92 ARG A O 1
ATOM 728 N N . PRO A 1 93 ? 5.690 -4.031 39.214 1.00 59.91 93 PRO A N 1
ATOM 729 C CA . PRO A 1 93 ? 6.334 -4.874 40.208 1.00 59.91 93 PRO A CA 1
ATOM 730 C C . PRO A 1 93 ? 5.417 -4.949 41.431 1.00 59.91 93 PRO A C 1
ATOM 732 O O . PRO A 1 93 ? 4.830 -3.944 41.838 1.00 59.91 93 PRO A O 1
ATOM 735 N N . LYS A 1 94 ? 5.246 -6.157 41.976 1.00 57.25 94 LYS A N 1
ATOM 736 C CA . LYS A 1 94 ? 4.637 -6.324 43.292 1.00 57.25 94 LYS A CA 1
ATOM 737 C C . LYS A 1 94 ? 5.572 -5.620 44.272 1.00 57.25 94 LYS A C 1
ATOM 739 O O . LYS A 1 94 ? 6.708 -6.046 44.429 1.00 57.25 94 LYS A O 1
ATOM 744 N N . THR A 1 95 ? 5.128 -4.519 44.861 1.00 57.91 95 THR A N 1
ATOM 745 C CA . THR A 1 95 ? 5.717 -4.020 46.102 1.00 57.91 95 THR A CA 1
ATOM 746 C C . THR A 1 95 ? 5.501 -5.107 47.146 1.00 57.91 95 THR A C 1
ATOM 748 O O . THR A 1 95 ? 4.365 -5.343 47.559 1.00 57.91 95 THR A O 1
ATOM 751 N N . GLU A 1 96 ? 6.567 -5.835 47.463 1.00 57.12 96 GLU A N 1
ATOM 752 C CA . GLU A 1 96 ? 6.644 -6.676 48.653 1.00 57.12 96 GLU A CA 1
ATOM 753 C C . GLU A 1 96 ? 6.615 -5.744 49.870 1.00 57.12 96 GLU A C 1
ATOM 755 O O . GLU A 1 96 ? 7.275 -4.700 49.872 1.00 57.12 96 GLU A O 1
ATOM 760 N N . GLY A 1 97 ? 5.733 -6.069 50.815 1.00 59.59 97 GLY A N 1
ATOM 761 C CA . GLY A 1 97 ? 5.598 -5.391 52.102 1.00 59.59 97 GLY A CA 1
ATOM 762 C C . GLY A 1 97 ? 6.403 -6.077 53.189 1.00 59.59 97 GLY A C 1
ATOM 763 O O . GLY A 1 97 ? 6.920 -7.187 52.929 1.00 59.59 97 GLY A O 1
#

Radius of gyration: 21.74 Å; chains: 1; bounding box: 38×29×81 Å

Secondary structure (DSSP, 8-state):
-PPPHHHHHHHHT-HHHHGGGGS-TTTTTT-PPPHHHHHHHHHHHTS-HHHHT-SSHHHHHHHHHHTTS-HHHHHHHHHHHHHHTSPPPPPPP----

Foldseek 3Di:
DDDDPVNVCVVPVCVVVVVCVVVDVVCCVVDVDPPVVLCVVCVVVVADSCLSPDPDVVVSVVVRVLVVDDPVVNVVVVVVVVVVPDDDPPDDPPPDD

InterPro domains:
  IPR001387 Cro/C1-type, helix-turn-helix domain [PF01381] (2-51)
  IPR001387 Cro/C1-type, helix-turn-helix domain [PS50943] (2-52)
  IPR001387 Cro/C1-type, helix-turn-helix domain [cd00093] (1-52)
  IPR010982 Lambda repressor-like, DNA-binding domain superfamily [G3DSA:1.10.260.40] (1-88)
  IPR010982 Lambda repressor-like, DNA-binding domain superfamily [SSF47413] (1-56)

Organism: NCBI:txid1184265